Protein AF-A0A971MQH7-F1 (afdb_monomer_lite)

Structure (mmCIF, N/CA/C/O backbone):
data_AF-A0A971MQH7-F1
#
_entry.id   AF-A0A971MQH7-F1
#
loop_
_atom_site.group_PDB
_atom_site.id
_atom_site.type_symbol
_atom_site.label_atom_id
_atom_site.label_alt_id
_atom_site.label_comp_id
_atom_site.label_asym_id
_atom_site.label_entity_id
_atom_site.label_seq_id
_atom_site.pdbx_PDB_ins_code
_atom_site.Cartn_x
_atom_site.Cartn_y
_atom_site.Cartn_z
_atom_site.occupancy
_atom_site.B_iso_or_equiv
_atom_site.auth_seq_id
_atom_site.auth_comp_id
_atom_site.auth_asym_id
_atom_site.auth_atom_id
_atom_site.pdbx_PDB_model_num
ATOM 1 N N . GLU A 1 1 ? 10.793 11.802 7.085 1.00 60.72 1 GLU A N 1
ATOM 2 C CA . GLU A 1 1 ? 11.575 10.705 6.474 1.00 60.72 1 GLU A CA 1
ATOM 3 C C . GLU A 1 1 ? 10.694 9.531 6.030 1.00 60.72 1 GLU A C 1
ATOM 5 O O . GLU A 1 1 ? 10.615 9.292 4.835 1.00 60.72 1 GLU A O 1
ATOM 10 N N . GLY A 1 2 ? 9.960 8.850 6.925 1.00 84.75 2 GLY A N 1
ATOM 11 C CA . GLY A 1 2 ? 9.150 7.671 6.547 1.00 84.75 2 GLY A CA 1
ATOM 12 C C . GLY A 1 2 ? 8.045 7.911 5.501 1.00 84.75 2 GLY A C 1
ATOM 13 O O . GLY A 1 2 ? 7.866 7.097 4.601 1.00 84.75 2 GLY A O 1
ATOM 14 N N . GLU A 1 3 ? 7.332 9.039 5.571 1.00 92.56 3 GLU A N 1
ATOM 15 C CA . GLU A 1 3 ? 6.271 9.370 4.603 1.00 92.56 3 GLU A CA 1
ATOM 16 C C . GLU A 1 3 ? 6.816 9.647 3.191 1.00 92.56 3 GLU A C 1
ATOM 18 O O . GLU A 1 3 ? 6.243 9.194 2.204 1.00 92.56 3 GLU A O 1
ATOM 23 N N . GLU A 1 4 ? 7.936 10.363 3.093 1.00 95.12 4 GLU A N 1
ATOM 24 C CA . GLU A 1 4 ? 8.583 10.688 1.819 1.00 95.12 4 GLU A CA 1
ATOM 25 C C . GLU A 1 4 ? 9.095 9.423 1.121 1.00 95.12 4 GLU A C 1
ATOM 27 O O . GLU A 1 4 ? 8.839 9.228 -0.065 1.00 95.12 4 GLU A O 1
ATOM 32 N N . GLY A 1 5 ? 9.707 8.500 1.873 1.00 96.00 5 GLY A N 1
ATOM 33 C CA . GLY A 1 5 ? 10.117 7.201 1.336 1.00 96.00 5 GLY A CA 1
ATOM 34 C C . GLY A 1 5 ? 8.938 6.376 0.807 1.00 96.00 5 GLY A C 1
ATOM 35 O O . GLY A 1 5 ? 9.026 5.790 -0.273 1.00 96.00 5 GLY A O 1
ATOM 36 N N . LEU A 1 6 ? 7.808 6.366 1.523 1.00 97.06 6 LEU A N 1
ATOM 37 C CA . LEU A 1 6 ? 6.581 5.711 1.057 1.00 97.06 6 LEU A CA 1
ATOM 38 C C . LEU A 1 6 ? 5.999 6.389 -0.189 1.00 97.06 6 LEU A C 1
ATOM 40 O O . LEU A 1 6 ? 5.475 5.698 -1.063 1.00 97.06 6 LEU A O 1
ATOM 44 N N . LEU A 1 7 ? 6.097 7.716 -0.289 1.00 97.94 7 LEU A N 1
ATOM 45 C CA . LEU A 1 7 ? 5.636 8.473 -1.450 1.00 97.94 7 LEU A CA 1
ATOM 46 C C . LEU A 1 7 ? 6.447 8.148 -2.705 1.00 97.94 7 LEU A C 1
ATOM 48 O O . LEU A 1 7 ? 5.854 7.857 -3.745 1.00 97.94 7 LEU A O 1
ATOM 52 N N . GLU A 1 8 ? 7.775 8.162 -2.615 1.00 97.81 8 GLU A N 1
ATOM 53 C CA . GLU A 1 8 ? 8.636 7.824 -3.752 1.00 97.81 8 GLU A CA 1
ATOM 54 C C . GLU A 1 8 ? 8.481 6.356 -4.159 1.00 97.81 8 GLU A C 1
ATOM 56 O O . GLU A 1 8 ? 8.352 6.050 -5.346 1.00 97.81 8 GLU A O 1
ATOM 61 N N . MET A 1 9 ? 8.357 5.450 -3.183 1.00 97.25 9 MET A N 1
ATOM 62 C CA . MET A 1 9 ? 8.017 4.051 -3.444 1.00 97.25 9 MET A CA 1
ATOM 63 C C . MET A 1 9 ? 6.686 3.928 -4.198 1.00 97.25 9 MET A C 1
ATOM 65 O O . MET A 1 9 ? 6.632 3.265 -5.233 1.00 97.25 9 MET A O 1
ATOM 69 N N . ALA A 1 10 ? 5.625 4.598 -3.733 1.00 97.81 10 ALA A N 1
ATOM 70 C CA . ALA A 1 10 ? 4.300 4.525 -4.345 1.00 97.81 10 ALA A CA 1
ATOM 71 C C . ALA A 1 10 ? 4.296 5.050 -5.791 1.00 97.81 10 ALA A C 1
ATOM 73 O O . ALA A 1 10 ? 3.643 4.472 -6.662 1.00 97.81 10 ALA A O 1
ATOM 74 N N . LYS A 1 11 ? 5.056 6.116 -6.071 1.00 98.19 11 LYS A N 1
ATOM 75 C CA . LYS A 1 11 ? 5.236 6.644 -7.432 1.00 98.19 11 LYS A CA 1
ATOM 76 C C . LYS A 1 11 ? 5.937 5.651 -8.360 1.00 98.19 11 LYS A C 1
ATOM 78 O O . LYS A 1 11 ? 5.587 5.611 -9.534 1.00 98.19 11 LYS A O 1
ATOM 83 N N . ALA A 1 12 ? 6.874 4.856 -7.843 1.00 97.69 12 ALA A N 1
ATOM 84 C CA . ALA A 1 12 ? 7.642 3.886 -8.621 1.00 97.69 12 ALA A CA 1
ATOM 85 C C . ALA A 1 12 ? 6.879 2.580 -8.920 1.00 97.69 12 ALA A C 1
ATOM 87 O O . ALA A 1 12 ? 7.234 1.873 -9.862 1.00 97.69 12 ALA A O 1
ATOM 88 N N . ILE A 1 13 ? 5.817 2.254 -8.167 1.00 98.12 13 ILE A N 1
ATOM 89 C CA . ILE A 1 13 ? 5.062 0.996 -8.329 1.00 98.12 13 ILE A CA 1
ATOM 90 C C . ILE A 1 13 ? 4.627 0.718 -9.779 1.00 98.12 13 ILE A C 1
ATOM 92 O O . ILE A 1 13 ? 4.821 -0.409 -10.230 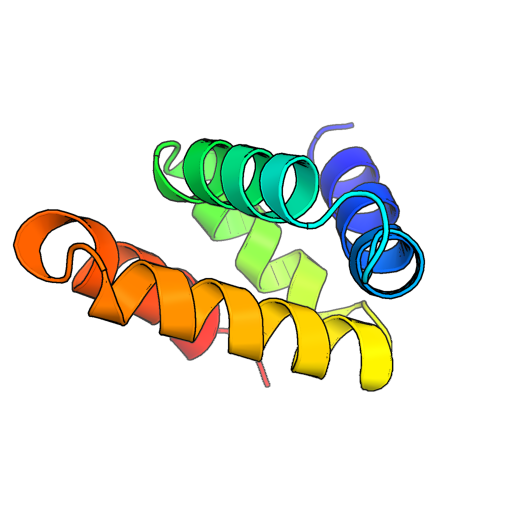1.00 98.12 13 ILE A O 1
ATOM 96 N N . PRO A 1 14 ? 4.067 1.670 -10.551 1.00 97.88 14 PRO A N 1
ATOM 97 C CA . PRO A 1 14 ? 3.693 1.403 -11.938 1.00 97.88 14 PRO A CA 1
ATOM 98 C C . PRO A 1 14 ? 4.860 0.996 -12.832 1.00 97.88 14 PRO A C 1
ATOM 100 O O . PRO A 1 14 ? 4.660 0.180 -13.725 1.00 97.88 14 PRO A O 1
ATOM 103 N N . ASP A 1 15 ? 6.047 1.548 -12.594 1.00 97.19 15 ASP A N 1
ATOM 104 C CA . ASP A 1 15 ? 7.230 1.308 -13.424 1.00 97.19 15 ASP A CA 1
ATOM 105 C C . ASP A 1 15 ? 7.945 0.010 -13.023 1.00 97.19 15 ASP A C 1
ATOM 107 O O . ASP A 1 15 ? 8.666 -0.587 -13.819 1.00 97.19 15 ASP A O 1
ATOM 111 N N . MET A 1 16 ? 7.681 -0.491 -11.811 1.00 96.94 16 MET A N 1
ATOM 112 C CA . MET A 1 16 ? 8.070 -1.842 -11.413 1.00 96.94 1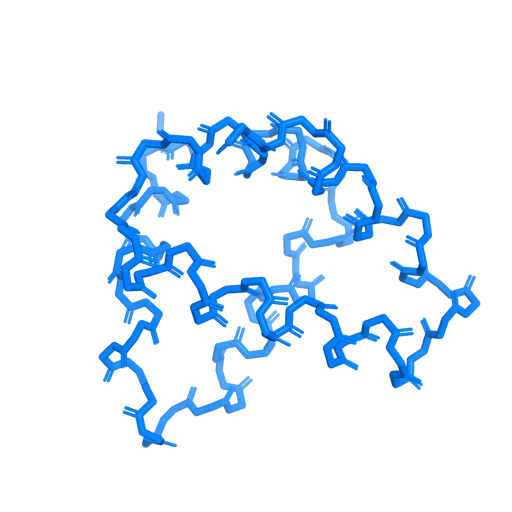6 MET A CA 1
ATOM 113 C C . MET A 1 16 ? 7.308 -2.916 -12.196 1.00 96.94 16 MET A C 1
ATOM 115 O O . MET A 1 16 ? 7.763 -4.054 -12.252 1.00 96.94 16 MET A O 1
ATOM 119 N N . LEU A 1 17 ? 6.150 -2.614 -12.787 1.00 95.06 17 LEU A N 1
ATOM 120 C CA . LEU A 1 17 ? 5.335 -3.614 -13.471 1.00 95.06 17 LEU A CA 1
ATOM 121 C C . LEU A 1 17 ? 5.587 -3.597 -14.993 1.00 95.06 17 LEU A C 1
ATOM 123 O O . LEU A 1 17 ? 5.628 -2.525 -15.593 1.00 95.06 17 LEU A O 1
ATOM 127 N N . PRO A 1 18 ? 5.715 -4.776 -15.641 1.00 94.94 18 PRO A N 1
ATOM 128 C CA . PRO A 1 18 ? 5.561 -6.123 -15.070 1.00 94.94 18 PRO A CA 1
ATOM 129 C C . PRO A 1 18 ? 6.848 -6.725 -14.464 1.00 94.94 18 PRO A C 1
ATOM 131 O O . PRO A 1 18 ? 6.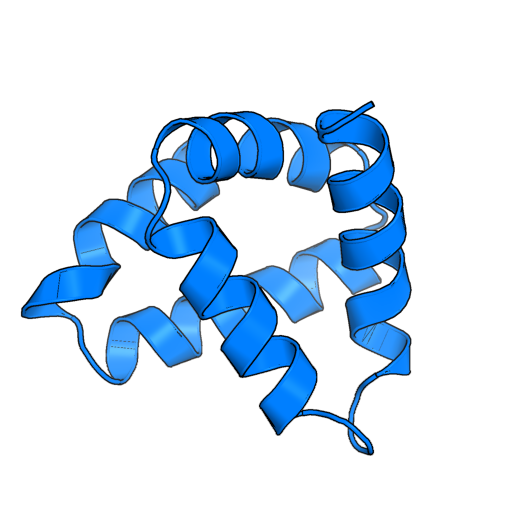784 -7.772 -13.820 1.00 94.94 18 PRO A O 1
ATOM 134 N N . HIS A 1 19 ? 8.009 -6.095 -14.660 1.00 95.81 19 HIS A N 1
ATOM 135 C CA . HIS A 1 19 ? 9.336 -6.708 -14.474 1.00 95.81 19 HIS A CA 1
ATOM 136 C C . HIS A 1 19 ? 9.731 -7.044 -13.022 1.00 95.81 19 HIS A C 1
ATOM 138 O O . HIS A 1 19 ? 10.582 -7.900 -12.802 1.00 95.81 19 HIS A O 1
ATOM 144 N N . ALA A 1 20 ? 9.121 -6.395 -12.034 1.00 96.75 20 ALA A N 1
ATOM 145 C CA . ALA A 1 20 ? 9.412 -6.512 -10.605 1.00 96.75 20 ALA A CA 1
ATOM 146 C C . ALA A 1 20 ? 8.120 -6.655 -9.776 1.00 96.75 20 ALA A C 1
ATOM 148 O O . ALA A 1 20 ? 8.000 -6.117 -8.673 1.00 96.75 20 ALA A O 1
ATOM 149 N N . THR A 1 21 ? 7.142 -7.392 -10.312 1.00 95.31 21 THR A N 1
ATOM 150 C CA . THR A 1 21 ? 5.830 -7.607 -9.676 1.00 95.31 21 THR A CA 1
ATOM 151 C C . THR A 1 21 ? 5.950 -8.206 -8.271 1.00 95.31 21 THR A C 1
ATOM 153 O O . THR A 1 21 ? 5.312 -7.711 -7.343 1.00 95.31 21 THR A O 1
ATOM 156 N N . ASP A 1 22 ? 6.810 -9.209 -8.077 1.00 95.19 22 ASP A N 1
ATOM 157 C CA . ASP A 1 22 ? 6.981 -9.857 -6.769 1.00 95.19 22 ASP A CA 1
ATOM 158 C C . ASP A 1 22 ? 7.566 -8.899 -5.729 1.00 95.19 22 ASP A C 1
ATOM 160 O O . ASP A 1 22 ? 7.123 -8.867 -4.582 1.00 95.19 22 ASP A O 1
ATOM 164 N N . TRP A 1 23 ? 8.505 -8.041 -6.140 1.00 97.50 23 TRP A N 1
ATOM 165 C CA . TRP A 1 23 ? 9.036 -6.993 -5.272 1.00 97.50 23 TRP A CA 1
ATOM 166 C C . TRP A 1 23 ? 7.970 -5.967 -4.903 1.00 97.50 23 TRP A C 1
ATOM 168 O O . TRP A 1 23 ? 7.877 -5.590 -3.734 1.00 97.50 23 TRP A O 1
ATOM 178 N N . ALA A 1 24 ? 7.130 -5.556 -5.858 1.00 97.44 24 ALA A N 1
ATOM 179 C CA . ALA A 1 24 ? 6.007 -4.674 -5.569 1.00 97.44 24 ALA A CA 1
ATOM 180 C C . ALA A 1 24 ? 5.080 -5.317 -4.523 1.00 97.44 24 ALA A C 1
ATOM 182 O O . ALA A 1 24 ? 4.745 -4.675 -3.530 1.00 97.44 24 ALA A O 1
ATOM 183 N N . ILE A 1 25 ? 4.740 -6.598 -4.675 1.00 95.94 25 ILE A N 1
ATOM 184 C CA . ILE A 1 25 ? 3.902 -7.341 -3.724 1.00 95.94 25 ILE A CA 1
ATOM 185 C C . ILE A 1 25 ? 4.559 -7.433 -2.333 1.00 95.94 25 ILE A C 1
ATOM 187 O O . ILE A 1 25 ? 3.922 -7.090 -1.337 1.00 95.94 25 ILE A O 1
ATOM 191 N N . ILE A 1 26 ? 5.839 -7.818 -2.243 1.00 97.25 26 ILE A N 1
ATOM 192 C CA . ILE A 1 26 ? 6.580 -7.921 -0.969 1.00 97.25 26 ILE A CA 1
ATOM 193 C C . ILE A 1 26 ? 6.585 -6.587 -0.218 1.00 97.25 26 ILE A C 1
ATOM 195 O O . ILE A 1 26 ? 6.387 -6.557 0.999 1.00 97.25 26 ILE A O 1
ATOM 199 N N . LEU A 1 27 ? 6.802 -5.474 -0.923 1.00 97.69 27 LEU A N 1
ATOM 200 C CA . LEU A 1 27 ? 6.795 -4.154 -0.300 1.00 97.69 27 LEU A CA 1
ATOM 201 C C . LEU A 1 27 ? 5.413 -3.803 0.270 1.00 97.69 27 LEU A C 1
ATOM 203 O O . LEU A 1 27 ? 5.331 -3.315 1.397 1.00 97.69 27 LEU A O 1
ATOM 207 N N . HIS A 1 28 ? 4.330 -4.113 -0.450 1.00 97.81 28 HIS A N 1
ATOM 208 C CA . HIS A 1 28 ? 2.973 -3.905 0.061 1.00 97.81 28 HIS A CA 1
ATOM 209 C C . HIS A 1 28 ? 2.670 -4.812 1.260 1.00 97.81 28 HIS A C 1
ATOM 211 O O . HIS A 1 28 ? 2.081 -4.340 2.228 1.00 97.81 28 HIS A O 1
ATOM 217 N N . TYR A 1 29 ? 3.139 -6.065 1.273 1.00 97.69 29 TYR A N 1
ATOM 218 C CA . TYR A 1 29 ? 3.038 -6.923 2.458 1.00 97.69 29 TYR A CA 1
ATOM 219 C C . TYR A 1 29 ? 3.752 -6.321 3.674 1.00 97.69 29 TYR A C 1
ATOM 221 O O . TYR A 1 29 ? 3.222 -6.374 4.784 1.00 97.69 29 TYR A O 1
ATOM 229 N N . ARG A 1 30 ? 4.938 -5.726 3.497 1.00 96.88 30 ARG A N 1
ATOM 230 C CA . ARG A 1 30 ? 5.659 -5.057 4.596 1.00 96.88 30 ARG A CA 1
ATOM 231 C C . ARG A 1 30 ? 4.876 -3.865 5.140 1.00 96.88 30 ARG A C 1
ATOM 233 O O . ARG A 1 30 ? 4.699 -3.774 6.349 1.00 96.88 30 ARG A O 1
ATOM 240 N N . ILE A 1 31 ? 4.350 -3.018 4.255 1.00 97.38 31 ILE A N 1
ATOM 241 C CA . ILE A 1 31 ? 3.514 -1.868 4.630 1.00 97.38 31 ILE A CA 1
ATOM 242 C C . ILE A 1 31 ? 2.256 -2.330 5.370 1.00 97.38 31 ILE A C 1
ATOM 244 O O . ILE A 1 31 ? 1.926 -1.790 6.420 1.00 97.38 31 ILE A O 1
ATOM 248 N N . LEU A 1 32 ? 1.560 -3.342 4.847 1.00 97.44 32 LEU A N 1
ATOM 249 C CA . LEU A 1 32 ? 0.319 -3.842 5.433 1.00 97.44 32 LEU A CA 1
ATOM 250 C C . LEU A 1 32 ? 0.524 -4.509 6.792 1.00 97.44 32 LEU A C 1
ATOM 252 O O . LEU A 1 32 ? -0.412 -4.533 7.582 1.00 97.44 32 LEU A O 1
ATOM 256 N N . ASN A 1 33 ? 1.710 -5.031 7.097 1.00 96.88 33 ASN A N 1
ATOM 257 C CA . ASN A 1 33 ? 1.981 -5.657 8.391 1.00 96.88 33 ASN A CA 1
ATOM 258 C C . ASN A 1 33 ? 2.348 -4.661 9.501 1.00 96.88 33 ASN A C 1
ATOM 260 O O . ASN A 1 33 ? 2.245 -5.019 10.671 1.00 96.88 33 ASN A O 1
ATOM 264 N N . ASP A 1 34 ? 2.705 -3.421 9.166 1.00 96.38 34 ASP A N 1
ATOM 265 C CA . ASP A 1 34 ? 3.073 -2.389 10.137 1.00 96.38 34 ASP A CA 1
ATOM 266 C C . ASP A 1 34 ? 1.983 -1.311 10.267 1.00 96.38 34 ASP A C 1
ATOM 268 O O . ASP A 1 34 ? 1.575 -0.686 9.289 1.00 96.38 34 ASP A O 1
ATOM 272 N N . GLU A 1 35 ? 1.483 -1.077 11.484 1.00 95.44 35 GLU A N 1
ATOM 273 C CA . GLU A 1 35 ? 0.342 -0.175 11.709 1.00 95.44 35 GLU A CA 1
ATOM 274 C C . GLU A 1 35 ?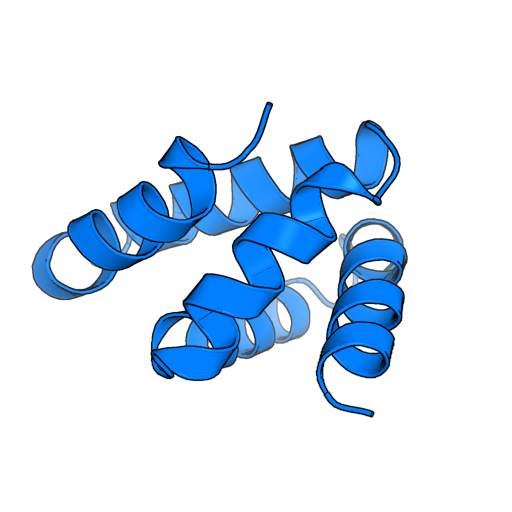 0.647 1.281 11.346 1.00 95.44 35 GLU A C 1
ATOM 276 O O . GLU A 1 35 ? -0.186 1.955 10.731 1.00 95.44 35 GLU A O 1
ATOM 281 N N . LEU A 1 36 ? 1.833 1.772 11.711 1.00 95.12 36 LEU A N 1
ATOM 282 C CA . LEU A 1 36 ? 2.236 3.140 11.402 1.00 95.12 36 LEU A CA 1
ATOM 283 C C . LEU A 1 36 ? 2.364 3.329 9.886 1.00 95.12 36 LEU A C 1
ATOM 285 O O . LEU A 1 36 ? 1.843 4.303 9.338 1.00 95.12 36 LEU A O 1
ATOM 289 N N . SER A 1 37 ? 2.977 2.360 9.207 1.00 96.44 37 SER A N 1
ATOM 290 C CA . SER A 1 37 ? 3.107 2.341 7.752 1.00 96.44 37 SER A CA 1
ATOM 291 C C . SER A 1 37 ? 1.749 2.331 7.066 1.00 96.44 37 SER A C 1
ATOM 293 O O . SER A 1 37 ? 1.556 3.130 6.157 1.00 96.44 37 SER A O 1
ATOM 295 N N . ARG A 1 38 ? 0.770 1.529 7.516 1.00 95.88 38 ARG A N 1
ATOM 296 C CA . ARG A 1 38 ? -0.599 1.556 6.954 1.00 95.88 38 ARG A CA 1
ATOM 297 C C . ARG A 1 38 ? -1.227 2.949 7.025 1.00 95.88 38 ARG A C 1
ATOM 299 O O . ARG A 1 38 ? -1.761 3.429 6.025 1.00 95.88 38 ARG A O 1
ATOM 306 N N . LYS A 1 39 ? -1.138 3.609 8.186 1.00 94.62 39 LYS A N 1
ATOM 307 C CA . LYS A 1 39 ? -1.704 4.955 8.396 1.00 94.62 39 LYS A CA 1
ATOM 308 C C . LYS A 1 39 ? -1.055 5.993 7.480 1.00 94.62 39 LYS A C 1
ATOM 310 O O . LYS A 1 39 ? -1.766 6.754 6.827 1.00 94.62 39 LYS A O 1
ATOM 315 N N . LEU A 1 40 ? 0.277 5.997 7.396 1.00 95.81 40 LEU A N 1
ATOM 316 C CA . LEU A 1 40 ? 1.016 6.899 6.507 1.00 95.81 40 LEU A CA 1
ATOM 317 C C . LEU A 1 40 ? 0.733 6.593 5.035 1.00 95.81 40 LEU A C 1
ATOM 319 O O . LEU A 1 40 ? 0.533 7.503 4.233 1.00 95.81 40 LEU A O 1
ATOM 323 N N . TYR A 1 41 ? 0.661 5.315 4.672 1.00 96.81 41 TYR A N 1
ATOM 324 C CA . TYR A 1 41 ? 0.446 4.907 3.292 1.00 96.81 41 TYR A CA 1
ATOM 325 C C . TYR A 1 41 ? -0.917 5.362 2.770 1.00 96.81 41 TYR A C 1
ATOM 327 O O . TYR A 1 41 ? -1.007 5.865 1.655 1.00 96.81 41 TYR A O 1
ATOM 335 N N . ALA A 1 42 ? -1.962 5.311 3.599 1.00 95.44 42 ALA A N 1
ATOM 336 C CA . ALA A 1 42 ? -3.269 5.861 3.253 1.00 95.44 42 ALA A CA 1
ATOM 337 C C . ALA A 1 42 ? -3.217 7.366 2.910 1.00 95.44 42 ALA A C 1
ATOM 339 O O . ALA A 1 42 ? -3.886 7.829 1.984 1.00 95.44 42 ALA A O 1
ATOM 340 N N . GLN A 1 43 ? -2.381 8.138 3.613 1.00 95.00 43 GLN A N 1
ATOM 341 C CA . GLN A 1 43 ? -2.152 9.556 3.313 1.00 95.00 43 GLN A CA 1
ATOM 342 C C . GLN A 1 43 ? -1.359 9.734 2.012 1.00 95.00 43 GLN A C 1
ATOM 344 O O . GLN A 1 43 ? -1.703 10.585 1.190 1.00 95.00 43 GLN A O 1
ATOM 349 N N . VAL A 1 44 ? -0.339 8.900 1.796 1.00 96.44 44 VAL A N 1
ATOM 350 C CA . VAL A 1 44 ? 0.482 8.882 0.577 1.00 96.44 44 VAL A CA 1
ATOM 351 C C . VAL A 1 44 ? -0.354 8.589 -0.666 1.00 96.44 44 VAL A C 1
ATOM 353 O O . VAL A 1 44 ? -0.179 9.260 -1.685 1.00 96.44 44 VAL A O 1
ATOM 356 N N . LEU A 1 45 ? -1.308 7.655 -0.595 1.00 96.88 45 LEU A N 1
ATOM 357 C CA . LEU A 1 45 ? -2.170 7.332 -1.735 1.00 96.88 45 LEU A CA 1
ATOM 358 C C . LEU A 1 45 ? -2.988 8.535 -2.214 1.00 96.88 45 LEU A C 1
ATOM 360 O O . LEU A 1 45 ? -3.279 8.633 -3.402 1.00 96.88 45 LEU A O 1
ATOM 364 N N . ASN A 1 46 ? -3.297 9.497 -1.344 1.00 94.88 46 ASN A N 1
ATOM 365 C CA . ASN A 1 46 ? -3.971 10.736 -1.739 1.00 94.88 46 ASN A CA 1
ATOM 366 C C . ASN A 1 46 ? -3.060 11.736 -2.475 1.00 94.88 46 ASN A C 1
ATOM 368 O O . ASN A 1 46 ? -3.569 12.678 -3.078 1.00 94.88 46 ASN A O 1
ATOM 372 N N . LYS A 1 47 ? -1.735 11.541 -2.442 1.00 96.06 47 LYS A N 1
ATOM 373 C CA . LYS A 1 47 ? -0.728 12.444 -3.029 1.00 96.06 47 LYS A CA 1
ATOM 374 C C . LYS A 1 47 ? -0.161 11.951 -4.361 1.00 96.06 47 LYS A C 1
ATOM 376 O O . LYS A 1 47 ? 0.448 12.734 -5.087 1.00 96.06 47 LYS A O 1
ATOM 381 N N . VAL A 1 48 ? -0.315 10.667 -4.682 1.00 97.06 48 VAL A N 1
ATOM 382 C CA . VAL A 1 48 ? 0.166 10.104 -5.952 1.00 97.06 48 VAL A CA 1
ATOM 383 C C . VAL A 1 48 ? -0.811 10.366 -7.098 1.00 97.06 48 VAL A C 1
ATOM 385 O O . VAL A 1 48 ? -1.995 10.633 -6.893 1.00 97.06 48 VAL A O 1
ATOM 388 N N . ASN A 1 49 ? -0.315 10.269 -8.332 1.00 96.75 49 ASN A N 1
ATOM 389 C CA . ASN A 1 49 ? -1.156 10.390 -9.520 1.00 96.75 49 ASN A CA 1
ATOM 390 C C . ASN A 1 49 ? -2.130 9.200 -9.662 1.00 96.75 49 ASN A C 1
ATOM 392 O O . ASN A 1 49 ? -1.975 8.153 -9.029 1.00 96.75 49 ASN A O 1
ATOM 396 N N . LEU A 1 50 ? -3.127 9.355 -10.538 1.00 96.12 50 LEU A N 1
ATOM 397 C CA . LEU A 1 50 ? -4.167 8.344 -10.751 1.00 96.12 50 LEU A CA 1
ATOM 398 C C . LEU A 1 50 ? -3.609 6.991 -11.209 1.00 96.12 50 LEU A C 1
ATOM 400 O O . LEU A 1 50 ? -4.068 5.965 -10.721 1.00 96.12 50 LEU A O 1
ATOM 404 N N . LYS A 1 51 ? -2.593 6.973 -12.086 1.00 96.75 51 LYS A N 1
ATOM 405 C CA . LYS A 1 51 ? -1.964 5.728 -12.563 1.00 96.75 51 LYS A CA 1
ATOM 406 C C . LYS A 1 51 ? -1.379 4.938 -11.390 1.00 96.75 51 LYS A C 1
ATOM 408 O O . LYS A 1 51 ? -1.702 3.767 -11.221 1.00 96.75 51 LYS A O 1
ATOM 413 N N . ALA A 1 52 ? -0.566 5.588 -10.559 1.00 97.81 52 ALA A N 1
ATOM 414 C CA . ALA A 1 52 ? 0.029 4.986 -9.372 1.00 97.81 52 ALA A CA 1
ATOM 415 C C . ALA A 1 52 ? -1.035 4.506 -8.385 1.00 97.81 52 ALA A C 1
ATOM 417 O O . ALA A 1 52 ? -1.008 3.342 -7.983 1.00 97.81 52 ALA A O 1
ATOM 418 N N . LYS A 1 53 ? -2.024 5.356 -8.072 1.00 97.69 53 LYS A N 1
ATOM 419 C CA . LYS A 1 53 ? -3.137 4.993 -7.186 1.00 97.69 53 LYS A CA 1
ATOM 420 C C . LYS A 1 53 ? -3.870 3.747 -7.693 1.00 97.69 53 LYS A C 1
ATOM 422 O O . LYS A 1 53 ? -4.033 2.797 -6.935 1.00 97.69 53 LYS A O 1
ATOM 427 N N . SER A 1 54 ? -4.275 3.712 -8.963 1.00 97.12 54 SER A N 1
ATOM 428 C CA . SER A 1 54 ? -5.000 2.574 -9.541 1.00 97.12 54 SER A CA 1
ATOM 429 C C . SER A 1 54 ? -4.178 1.284 -9.530 1.00 97.12 54 SER A C 1
ATOM 431 O O . SER A 1 54 ? -4.709 0.239 -9.152 1.00 97.12 54 SER A O 1
ATOM 433 N N . THR A 1 55 ? -2.887 1.348 -9.878 1.00 97.94 55 THR A N 1
ATOM 434 C CA . THR A 1 55 ? -1.997 0.178 -9.829 1.00 97.94 55 THR A CA 1
ATOM 435 C C . THR A 1 55 ? -1.849 -0.355 -8.405 1.00 97.94 55 THR A C 1
ATOM 437 O O . THR A 1 55 ? -1.950 -1.560 -8.184 1.00 97.94 55 THR A O 1
ATOM 440 N N . ILE A 1 56 ? -1.667 0.528 -7.422 1.00 98.12 56 ILE A N 1
ATOM 441 C CA . ILE A 1 56 ? -1.545 0.134 -6.015 1.00 98.12 56 ILE A CA 1
ATOM 442 C C . ILE A 1 56 ? -2.854 -0.468 -5.496 1.00 98.12 56 ILE A C 1
ATOM 444 O O . ILE A 1 56 ? -2.836 -1.534 -4.886 1.00 98.12 56 ILE A O 1
ATOM 448 N N . VAL A 1 57 ? -4.004 0.151 -5.779 1.00 97.56 57 VAL A N 1
ATOM 449 C CA . VAL A 1 57 ? -5.317 -0.382 -5.375 1.00 97.56 57 VAL A CA 1
ATOM 450 C C . VAL A 1 57 ? -5.542 -1.782 -5.950 1.00 97.56 57 VAL A C 1
ATOM 452 O O . VAL A 1 57 ? -6.062 -2.652 -5.252 1.00 97.56 57 VAL A O 1
ATOM 455 N N . MET A 1 58 ? -5.130 -2.026 -7.196 1.00 97.12 58 MET A N 1
ATOM 456 C CA . MET A 1 58 ? -5.183 -3.357 -7.802 1.00 97.12 58 MET A CA 1
ATOM 457 C C . MET A 1 58 ? -4.323 -4.370 -7.026 1.00 97.12 58 MET A C 1
ATOM 459 O O . MET A 1 58 ? -4.810 -5.456 -6.713 1.00 97.12 58 MET A O 1
ATOM 463 N N . LEU A 1 59 ? -3.080 -4.018 -6.675 1.00 97.62 59 LEU A N 1
ATOM 464 C CA . LEU A 1 59 ? -2.189 -4.888 -5.893 1.00 97.62 59 LEU A CA 1
ATOM 465 C C . LEU A 1 59 ? -2.737 -5.168 -4.487 1.00 97.62 59 LEU A C 1
ATOM 467 O O . LEU A 1 59 ? -2.749 -6.316 -4.052 1.00 97.62 59 LEU A O 1
ATOM 471 N N . LEU A 1 60 ? -3.250 -4.146 -3.798 1.00 97.81 60 LEU A N 1
ATOM 472 C CA . LEU A 1 60 ? -3.851 -4.294 -2.470 1.00 97.81 60 LEU A CA 1
ATOM 473 C C . LEU A 1 60 ? -5.080 -5.210 -2.499 1.00 97.81 60 LEU A C 1
ATOM 475 O O . LEU A 1 60 ? -5.230 -6.067 -1.632 1.00 97.81 60 LEU A O 1
ATOM 479 N N . LYS A 1 61 ? -5.937 -5.082 -3.520 1.00 97.06 61 LYS A N 1
ATOM 480 C CA . LYS A 1 61 ? -7.080 -5.986 -3.710 1.00 97.06 61 LYS A CA 1
ATOM 481 C C . LYS A 1 61 ? -6.638 -7.421 -3.987 1.00 97.06 61 LYS A C 1
ATOM 483 O O . LYS A 1 61 ? -7.255 -8.340 -3.461 1.00 97.06 61 LYS A O 1
ATOM 488 N N . LYS A 1 62 ? -5.569 -7.616 -4.766 1.00 96.44 62 LYS A N 1
ATOM 489 C CA . LYS A 1 62 ? -4.984 -8.944 -4.994 1.00 96.44 62 LYS A CA 1
ATOM 490 C C . LYS A 1 62 ? -4.518 -9.570 -3.674 1.00 96.44 62 LYS A C 1
ATOM 492 O O . LYS A 1 62 ? -4.935 -10.678 -3.366 1.00 96.44 62 LYS A O 1
ATOM 497 N N . ILE A 1 63 ? -3.766 -8.826 -2.860 1.00 97.19 63 ILE A N 1
ATOM 498 C CA . ILE A 1 63 ? -3.307 -9.278 -1.534 1.00 97.19 63 ILE A CA 1
ATOM 499 C C . ILE A 1 63 ? -4.491 -9.615 -0.610 1.00 97.19 63 ILE A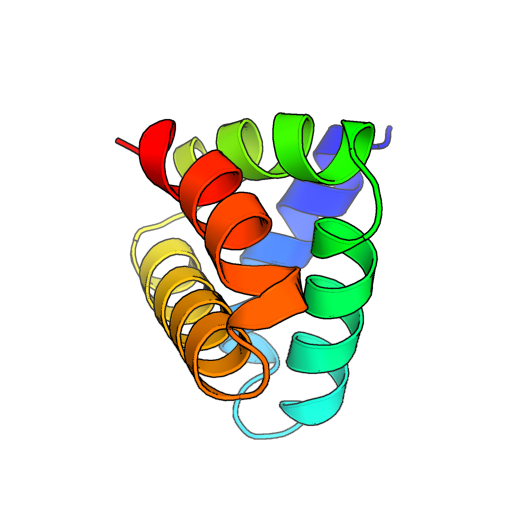 C 1
ATOM 501 O O . ILE A 1 63 ? -4.481 -10.653 0.047 1.00 97.19 63 ILE A O 1
ATOM 505 N N . LYS A 1 64 ? -5.541 -8.779 -0.594 1.00 96.75 64 LYS A N 1
ATOM 506 C CA . LYS A 1 64 ? -6.769 -9.040 0.179 1.00 96.75 64 LYS A CA 1
ATOM 507 C C . LYS A 1 64 ? -7.437 -10.363 -0.217 1.00 96.75 64 LYS A C 1
ATOM 509 O O . LYS A 1 64 ? -7.966 -11.044 0.650 1.00 96.75 64 LYS A O 1
ATOM 514 N N . VAL A 1 65 ? -7.431 -10.723 -1.501 1.00 96.94 65 VAL A N 1
ATOM 515 C CA . VAL A 1 65 ? -8.027 -11.979 -1.991 1.00 96.94 65 VAL A CA 1
ATOM 516 C C . VAL A 1 65 ? -7.135 -13.194 -1.709 1.00 96.94 65 VAL A C 1
ATOM 518 O O . VAL A 1 65 ? -7.664 -14.277 -1.478 1.00 96.94 65 VAL A O 1
ATOM 521 N N . GLU A 1 66 ? -5.809 -13.034 -1.714 1.00 95.44 66 GLU A N 1
ATOM 522 C CA . GLU A 1 66 ? -4.854 -14.124 -1.453 1.00 95.44 66 GLU A CA 1
ATOM 523 C C . GLU A 1 66 ? -4.903 -14.631 -0.002 1.00 95.44 66 GLU A C 1
ATOM 525 O O . GLU A 1 66 ? -4.878 -15.840 0.220 1.00 95.44 66 GLU A O 1
ATOM 530 N N . ASP A 1 67 ? -5.001 -13.728 0.978 1.00 93.75 67 ASP A N 1
ATOM 531 C CA . ASP A 1 67 ? -5.160 -14.072 2.398 1.00 93.75 67 ASP A CA 1
ATOM 532 C C . ASP A 1 67 ? -6.118 -13.079 3.086 1.00 93.75 67 ASP A C 1
ATOM 534 O O . ASP A 1 67 ? -5.691 -12.132 3.763 1.00 93.75 67 ASP A O 1
ATOM 538 N N . PRO A 1 68 ? -7.439 -13.274 2.917 1.00 94.25 68 PRO A N 1
ATOM 539 C CA . PRO A 1 68 ? -8.439 -12.376 3.481 1.00 94.25 68 PRO A CA 1
ATOM 540 C C . PRO A 1 68 ? -8.442 -12.406 5.008 1.00 94.25 68 PRO A C 1
ATOM 542 O O . PRO A 1 68 ? -8.659 -11.369 5.629 1.00 94.25 68 PRO A O 1
ATOM 545 N N . THR A 1 69 ? -8.128 -13.552 5.629 1.00 95.44 69 THR A N 1
ATOM 546 C CA . THR A 1 69 ? -8.144 -13.693 7.095 1.00 95.44 69 THR A CA 1
ATOM 547 C C . THR A 1 69 ? -7.204 -12.720 7.792 1.00 95.44 69 THR A C 1
ATOM 549 O O . THR A 1 69 ? -7.510 -12.236 8.882 1.00 95.44 69 THR A O 1
ATOM 552 N N . ARG A 1 70 ? -6.080 -12.400 7.146 1.00 92.62 70 ARG A N 1
ATOM 553 C CA . ARG A 1 70 ? -5.099 -11.449 7.659 1.00 92.62 70 ARG A CA 1
ATOM 554 C C . ARG A 1 70 ? -5.248 -10.060 7.055 1.00 92.62 70 ARG A C 1
ATOM 556 O O . ARG A 1 70 ? -5.156 -9.074 7.783 1.00 92.62 70 ARG A O 1
ATOM 563 N N . PHE A 1 71 ? -5.419 -9.959 5.737 1.00 97.44 71 PHE A N 1
ATOM 564 C CA . PHE A 1 71 ? -5.240 -8.688 5.031 1.00 97.44 71 PHE A CA 1
ATOM 565 C C . PHE A 1 71 ? -6.527 -7.944 4.698 1.00 97.44 71 PHE A C 1
ATOM 567 O O . PHE A 1 71 ? -6.431 -6.781 4.313 1.00 97.44 71 PHE A O 1
ATOM 574 N N . GLU A 1 72 ? -7.712 -8.530 4.891 1.00 96.88 72 GLU A N 1
ATOM 575 C CA . GLU A 1 72 ? -8.979 -7.834 4.642 1.00 96.88 72 GLU A CA 1
ATOM 576 C C . GLU A 1 72 ? -9.060 -6.515 5.413 1.00 96.88 72 GLU A C 1
ATOM 578 O O . GLU A 1 72 ? -9.111 -5.443 4.808 1.00 96.88 72 GLU A O 1
ATOM 583 N N . THR A 1 73 ? -8.967 -6.579 6.741 1.00 96.19 73 THR A N 1
ATOM 584 C CA . THR A 1 73 ? -9.054 -5.385 7.587 1.00 96.19 73 THR A CA 1
ATOM 585 C C . THR A 1 73 ? -7.901 -4.414 7.327 1.00 96.19 73 THR A C 1
ATOM 587 O O . THR A 1 73 ? -8.090 -3.201 7.380 1.00 96.19 73 THR A O 1
ATOM 590 N N . PHE A 1 74 ? -6.700 -4.915 7.025 1.00 96.94 74 PHE A N 1
ATOM 591 C CA . PHE A 1 74 ? -5.521 -4.073 6.796 1.00 96.94 74 PHE A CA 1
ATOM 592 C C . PHE A 1 74 ? -5.617 -3.290 5.488 1.00 96.94 74 PHE A C 1
ATOM 594 O O . PHE A 1 74 ? -5.264 -2.112 5.447 1.00 96.94 74 PHE A O 1
ATOM 601 N N . VAL A 1 75 ? -6.114 -3.928 4.429 1.00 97.44 75 VAL A N 1
ATOM 602 C CA . VAL A 1 75 ? -6.352 -3.275 3.142 1.00 97.44 75 VAL A CA 1
ATOM 603 C C . VAL A 1 75 ? -7.507 -2.287 3.259 1.00 97.44 75 VAL A C 1
ATOM 605 O O . VAL A 1 75 ? -7.372 -1.153 2.801 1.00 97.44 75 VAL A O 1
ATOM 608 N N . ASP A 1 76 ? -8.597 -2.659 3.930 1.00 96.06 76 ASP A N 1
ATOM 609 C CA . ASP A 1 76 ? -9.747 -1.768 4.099 1.00 96.06 76 ASP A CA 1
ATOM 610 C C . ASP A 1 76 ? -9.378 -0.504 4.888 1.00 96.06 76 ASP A C 1
ATOM 612 O O . ASP A 1 76 ? -9.795 0.584 4.501 1.00 96.06 76 ASP A O 1
ATOM 616 N N . GLN A 1 77 ? -8.517 -0.607 5.910 1.00 94.19 77 GLN A N 1
ATOM 617 C CA . GLN A 1 77 ? -7.969 0.554 6.631 1.00 94.19 77 GLN A CA 1
ATOM 618 C C . GLN A 1 77 ? -7.225 1.537 5.713 1.00 94.19 77 GLN A C 1
ATOM 620 O O . GLN A 1 77 ? -7.351 2.754 5.864 1.00 94.19 77 GLN A O 1
ATOM 625 N N . VAL A 1 78 ? -6.429 1.022 4.770 1.00 96.31 78 VAL A N 1
ATOM 626 C CA . VAL A 1 78 ? -5.680 1.860 3.823 1.00 96.31 78 VAL A CA 1
ATOM 627 C C . VAL A 1 78 ? -6.636 2.505 2.816 1.00 96.31 78 VAL A C 1
ATOM 629 O O . VAL A 1 78 ? -6.544 3.703 2.537 1.00 96.31 78 VAL A O 1
ATOM 632 N N . LEU A 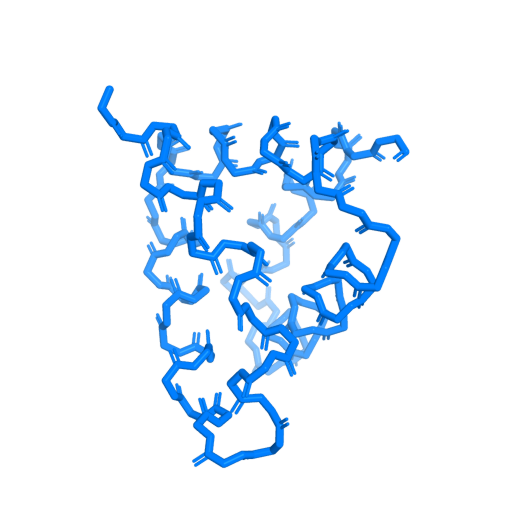1 79 ? -7.584 1.729 2.286 1.00 95.44 79 LEU A N 1
ATOM 633 C CA . LEU A 1 79 ? -8.475 2.176 1.218 1.00 95.44 79 LEU A CA 1
ATOM 634 C C . LEU A 1 79 ? -9.610 3.085 1.705 1.00 95.44 79 LEU A C 1
ATOM 636 O O . LEU A 1 79 ? -9.992 3.991 0.969 1.00 95.44 79 LEU A O 1
ATOM 640 N N . SER A 1 80 ? -10.106 2.927 2.937 1.00 91.00 80 SER A N 1
ATOM 641 C CA . SER A 1 80 ? -11.202 3.747 3.482 1.00 91.00 80 SER A CA 1
ATOM 642 C C . SER A 1 80 ? -10.863 5.237 3.572 1.00 91.00 80 SER A C 1
ATOM 644 O O . SER A 1 80 ? -11.753 6.082 3.582 1.00 91.00 80 SER A O 1
ATOM 646 N N . SER A 1 81 ? -9.572 5.557 3.663 1.00 77.69 81 SER A N 1
ATOM 647 C CA . SER A 1 81 ? -9.060 6.925 3.807 1.00 77.69 81 SER A CA 1
ATOM 648 C C . SER A 1 81 ? -8.576 7.524 2.480 1.00 77.69 81 SER A C 1
ATOM 650 O O . SER A 1 81 ? -8.098 8.662 2.446 1.00 77.69 81 SER A O 1
ATOM 652 N N . THR A 1 82 ? -8.674 6.764 1.386 1.00 74.88 82 THR A N 1
ATOM 653 C CA . THR A 1 82 ? -8.259 7.207 0.054 1.00 74.88 82 THR A CA 1
ATOM 654 C C . THR A 1 82 ? -9.457 7.855 -0.647 1.00 74.88 82 THR A C 1
ATOM 656 O O . THR A 1 82 ? -10.471 7.194 -0.857 1.00 74.88 82 THR A O 1
ATOM 659 N N . LYS A 1 83 ? -9.358 9.148 -0.979 1.00 60.16 83 LYS A N 1
ATOM 660 C CA . LYS A 1 83 ? -10.367 9.876 -1.771 1.00 60.16 83 LYS A CA 1
ATOM 661 C C . LYS A 1 83 ? -10.153 9.694 -3.269 1.00 60.16 83 LYS A C 1
ATOM 663 O O . LYS A 1 83 ? -8.982 9.513 -3.689 1.00 60.16 83 LYS A O 1
#

Sequence (83 aa):
EGEEGLLEMAKAIPDMLPHATDWAIILHYRILNDELSRKLYAQVLNKVNLKAKSTIVMLLKKIKVEDPTRFETFVDQVLSSTK

pLDDT: mean 94.93, std 6.5, range [60.16, 98.19]

Secondary structure (DSSP, 8-state):
-HHHHHHHHHHHHHHHTTTTHHHHHHHHHHHHH-HHHHHHHHHHHTTS-HHHHHHHHHHHHHHHHH-HHHHHHHHHHHHTT--

Radius of gyration: 11.47 Å; chains: 1; bounding box: 23×27×27 Å

Foldseek 3Di:
DLLVVLLVLLQCLLVCPPVNLVVSLVVVVVLLVDPVSLVSNLVSLQVYDPSSNVSVLVSLVVVCVVCVVRRVVSSCSSVVSHD